Protein AF-A0A7C7SF87-F1 (afdb_monomer_lite)

Secondary structure (DSSP, 8-state):
-HHHHHHHHHHHTT--SSSSPPPP-EEEEETTEEEE-HHHHT---SS---EEEEE--SSSSSPEEEEE-TT--EEE---

pLDDT: mean 72.96, std 9.23, range [52.44, 90.12]

Foldseek 3Di:
DVVVVVVVVCLVVQHAPPQLDFDWDWDPPDPPDTDTCLVPVVSRGSGDFDDKDWDPDVPPPDIWIWTDDSHDIDTDDPD

Radius of gyration: 15.93 Å; chains: 1; bounding box: 48×20×42 Å

Structure (mmCIF, N/CA/C/O backbone):
data_AF-A0A7C7SF87-F1
#
_entry.id   AF-A0A7C7SF87-F1
#
loop_
_atom_site.group_PDB
_atom_site.id
_atom_site.type_symbol
_atom_site.label_atom_id
_atom_site.label_alt_id
_atom_site.label_comp_id
_atom_site.label_asym_id
_atom_site.label_entity_id
_atom_site.label_seq_id
_atom_site.pdbx_PDB_ins_code
_atom_site.Cartn_x
_atom_site.Cartn_y
_atom_site.Cartn_z
_atom_site.occupancy
_atom_site.B_iso_or_equiv
_atom_site.auth_seq_id
_atom_site.auth_comp_id
_atom_site.auth_asym_id
_atom_site.auth_atom_id
_atom_site.pdbx_PDB_model_num
ATOM 1 N N . LEU A 1 1 ? 29.490 5.033 -18.187 1.00 57.00 1 LEU A N 1
ATOM 2 C CA . LEU A 1 1 ? 28.550 5.128 -19.320 1.00 57.00 1 LEU A CA 1
ATOM 3 C C . LEU A 1 1 ? 27.764 3.826 -19.414 1.00 57.00 1 LEU A C 1
ATOM 5 O O . LEU A 1 1 ? 26.662 3.827 -18.907 1.00 57.00 1 LEU A O 1
ATOM 9 N N . GLN A 1 2 ? 28.377 2.696 -19.781 1.00 58.06 2 GLN A N 1
ATOM 10 C CA . GLN A 1 2 ? 27.712 1.376 -19.847 1.00 58.06 2 GLN A CA 1
ATOM 11 C C . GLN A 1 2 ? 26.934 0.955 -18.575 1.00 58.06 2 GLN A C 1
ATOM 13 O O . GLN A 1 2 ? 25.797 0.515 -18.652 1.00 58.06 2 GLN A O 1
ATOM 18 N N . ARG A 1 3 ? 27.497 1.203 -17.383 1.00 57.75 3 ARG A N 1
ATOM 19 C CA . ARG A 1 3 ? 26.855 0.886 -16.091 1.00 57.75 3 ARG A CA 1
ATOM 20 C C . ARG A 1 3 ? 25.598 1.714 -15.777 1.00 57.75 3 ARG A C 1
ATOM 22 O O . ARG A 1 3 ? 24.818 1.341 -14.912 1.00 57.75 3 ARG A O 1
ATOM 29 N N . THR A 1 4 ? 25.456 2.886 -16.392 1.00 63.62 4 THR A N 1
ATOM 30 C CA . THR A 1 4 ? 24.298 3.768 -16.188 1.00 63.62 4 THR A CA 1
ATOM 31 C C . THR A 1 4 ? 23.142 3.328 -17.080 1.00 63.62 4 THR A C 1
ATOM 33 O O . THR A 1 4 ? 22.001 3.337 -16.636 1.00 63.62 4 THR A O 1
ATOM 36 N N . ASP A 1 5 ? 23.456 2.868 -18.291 1.00 74.38 5 ASP A N 1
ATOM 37 C CA . ASP A 1 5 ? 22.475 2.360 -19.250 1.00 74.38 5 ASP A CA 1
ATOM 38 C C . ASP A 1 5 ? 21.853 1.043 -18.758 1.00 74.38 5 ASP A C 1
ATOM 40 O O . ASP A 1 5 ? 20.636 0.903 -18.768 1.00 74.38 5 ASP A O 1
ATOM 44 N N . GLU A 1 6 ? 22.660 0.146 -18.180 1.00 74.19 6 GLU A N 1
ATOM 45 C CA . GLU A 1 6 ? 22.182 -1.099 -17.552 1.00 74.19 6 GLU A CA 1
ATOM 46 C C . GLU A 1 6 ? 21.194 -0.846 -16.400 1.00 74.19 6 GLU A C 1
ATOM 48 O O . GLU A 1 6 ? 20.201 -1.554 -16.254 1.00 74.19 6 GLU A O 1
ATOM 53 N N . ILE A 1 7 ? 21.446 0.176 -15.573 1.00 70.69 7 ILE A N 1
ATOM 54 C CA . ILE A 1 7 ? 20.539 0.542 -14.475 1.00 70.69 7 ILE A CA 1
ATOM 55 C C . ILE A 1 7 ? 19.229 1.105 -15.029 1.00 70.69 7 ILE A C 1
ATOM 57 O O . ILE A 1 7 ? 18.170 0.783 -14.497 1.00 70.69 7 ILE A O 1
ATOM 61 N N . ASN A 1 8 ? 19.288 1.911 -16.091 1.00 74.69 8 ASN A N 1
ATOM 62 C CA . ASN A 1 8 ? 18.096 2.465 -16.730 1.00 74.69 8 ASN A CA 1
ATOM 63 C C . ASN A 1 8 ? 17.253 1.377 -17.411 1.00 74.69 8 ASN A C 1
ATOM 65 O O . ASN A 1 8 ? 16.036 1.389 -17.277 1.00 74.69 8 ASN A O 1
ATOM 69 N N . GLU A 1 9 ? 17.877 0.393 -18.060 1.00 77.38 9 GLU A N 1
ATOM 70 C CA . GLU A 1 9 ? 17.164 -0.754 -18.637 1.00 77.38 9 GLU A CA 1
ATOM 71 C C . GLU A 1 9 ? 16.533 -1.651 -17.561 1.00 77.38 9 GLU A C 1
ATOM 73 O O 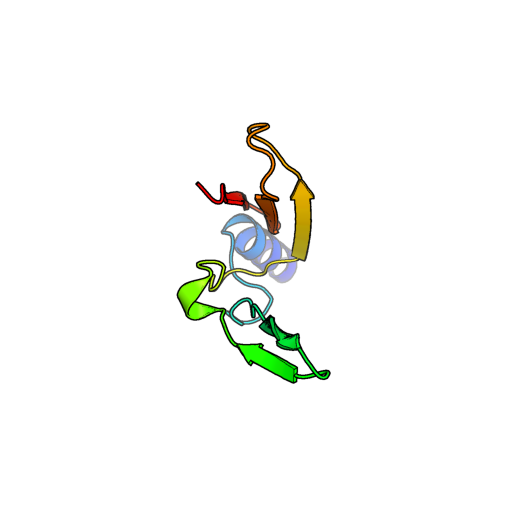. GLU A 1 9 ? 15.395 -2.096 -17.710 1.00 77.38 9 GLU A O 1
ATOM 78 N N . LEU A 1 10 ? 17.237 -1.892 -16.447 1.00 70.94 10 LEU A N 1
ATOM 79 C CA . LEU A 1 10 ? 16.690 -2.641 -15.309 1.00 70.94 10 LEU A CA 1
ATOM 80 C C . LEU A 1 10 ? 15.491 -1.927 -14.694 1.00 70.94 10 LEU A C 1
ATOM 82 O O . LEU A 1 10 ? 14.472 -2.564 -14.422 1.00 70.94 10 LEU A O 1
ATOM 86 N N . LEU A 1 11 ? 15.613 -0.613 -14.516 1.00 69.12 11 LEU A N 1
ATOM 87 C CA . LEU A 1 11 ? 14.519 0.247 -14.109 1.00 69.12 11 LEU A CA 1
ATOM 88 C C . LEU A 1 11 ? 13.349 0.064 -15.084 1.00 69.12 11 LEU A C 1
ATOM 90 O O . LEU A 1 11 ? 12.320 -0.456 -14.668 1.00 69.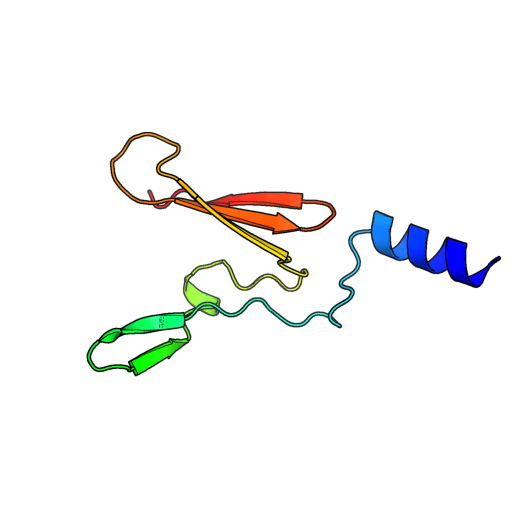12 11 LEU A O 1
ATOM 94 N N . ASP A 1 12 ? 13.521 0.334 -16.378 1.00 71.31 12 ASP A N 1
ATOM 95 C CA . ASP A 1 12 ? 12.434 0.283 -17.369 1.00 71.31 12 ASP A CA 1
ATOM 96 C C . ASP A 1 12 ? 11.792 -1.104 -17.541 1.00 71.31 12 ASP A C 1
ATOM 98 O O . ASP A 1 12 ? 10.621 -1.208 -17.909 1.00 71.31 12 ASP A O 1
ATOM 102 N N . SER A 1 13 ? 12.514 -2.176 -17.209 1.00 71.00 13 SER A N 1
ATOM 103 C CA . SER A 1 13 ? 11.978 -3.544 -17.181 1.00 71.00 13 SER A CA 1
ATOM 104 C C . SER A 1 13 ? 11.079 -3.853 -15.971 1.00 71.00 13 SER A C 1
ATOM 106 O O . SER A 1 13 ? 10.471 -4.923 -15.917 1.00 71.00 13 SER A O 1
ATOM 108 N N . GLY A 1 14 ? 10.985 -2.941 -14.997 1.00 63.81 14 GLY A N 1
ATOM 109 C CA . GLY A 1 14 ? 10.249 -3.138 -13.748 1.00 63.81 14 GLY A CA 1
ATOM 110 C C . GLY A 1 14 ? 10.985 -4.009 -12.725 1.00 63.81 14 GLY A C 1
ATOM 111 O O . GLY A 1 14 ? 10.346 -4.549 -11.819 1.00 63.81 14 GLY A O 1
ATOM 112 N N . ALA A 1 15 ? 12.306 -4.170 -12.855 1.00 66.69 15 ALA A N 1
ATOM 113 C CA . ALA A 1 15 ? 13.095 -4.975 -11.930 1.00 66.69 15 ALA A CA 1
ATOM 114 C C . ALA A 1 15 ? 13.047 -4.393 -10.506 1.00 66.69 15 ALA A C 1
ATOM 116 O O . ALA A 1 15 ? 13.166 -3.183 -10.299 1.00 66.69 15 ALA A O 1
ATOM 117 N N . SER A 1 16 ? 12.897 -5.269 -9.508 1.00 66.06 16 SER A N 1
ATOM 118 C CA . SER A 1 16 ? 12.950 -4.871 -8.099 1.00 66.06 16 SER A CA 1
ATOM 119 C C . SER A 1 16 ? 14.339 -4.335 -7.752 1.00 66.06 16 SER A C 1
ATOM 121 O O . SER A 1 16 ? 15.350 -5.018 -7.930 1.00 66.06 16 SER A O 1
ATOM 123 N N . LEU A 1 17 ? 14.383 -3.123 -7.202 1.00 69.00 17 LEU A N 1
ATOM 124 C CA . LEU A 1 17 ? 15.595 -2.510 -6.664 1.00 69.00 17 LEU A CA 1
ATOM 125 C C . LEU A 1 17 ? 15.768 -2.791 -5.164 1.00 69.00 17 LEU A C 1
ATOM 127 O O . LEU A 1 17 ? 16.817 -2.467 -4.609 1.00 69.00 17 LEU A O 1
ATOM 131 N N . SER A 1 18 ? 14.770 -3.395 -4.511 1.00 64.94 18 SER A N 1
ATOM 132 C CA . SER A 1 18 ? 14.841 -3.860 -3.117 1.00 64.94 18 SER A CA 1
ATOM 133 C C . SER A 1 18 ? 15.334 -5.306 -2.968 1.00 64.94 18 SER A C 1
ATOM 135 O O . SER A 1 18 ? 15.430 -5.814 -1.856 1.00 64.94 18 SER A O 1
ATOM 137 N N . GLY A 1 19 ? 15.672 -5.990 -4.067 1.00 64.31 19 GLY A N 1
ATOM 138 C CA . GLY A 1 19 ? 16.105 -7.390 -4.018 1.00 64.31 19 GLY A CA 1
ATOM 139 C C . GLY A 1 19 ? 14.952 -8.391 -3.884 1.00 64.31 19 GLY A C 1
ATOM 140 O O . GLY A 1 19 ? 15.158 -9.478 -3.349 1.00 64.31 19 GLY A O 1
ATOM 141 N N . HIS A 1 20 ? 13.773 -8.057 -4.419 1.00 64.44 20 HIS A N 1
ATOM 142 C CA . HIS A 1 20 ? 12.518 -8.816 -4.306 1.00 64.44 20 HIS A CA 1
ATOM 143 C C . HIS A 1 20 ? 11.974 -8.889 -2.877 1.00 64.44 20 HIS A C 1
ATOM 145 O O . HIS A 1 20 ? 11.328 -9.872 -2.493 1.00 64.44 20 HIS A O 1
ATOM 151 N N . GLU A 1 21 ? 12.248 -7.866 -2.067 1.00 68.06 21 GLU A N 1
ATOM 152 C CA . GLU A 1 21 ? 11.697 -7.793 -0.725 1.00 68.06 21 GLU A CA 1
ATOM 153 C C . GLU A 1 21 ? 10.183 -7.580 -0.823 1.00 68.06 21 GLU A C 1
ATOM 155 O O . GLU A 1 21 ? 9.699 -6.633 -1.446 1.00 68.06 21 GLU A O 1
ATOM 160 N N . ARG A 1 22 ? 9.415 -8.523 -0.267 1.00 72.38 22 ARG A N 1
ATOM 161 C CA . ARG A 1 22 ? 7.963 -8.503 -0.423 1.00 72.38 22 ARG A CA 1
ATOM 162 C C . ARG A 1 22 ? 7.331 -7.447 0.467 1.00 72.38 22 ARG A C 1
ATOM 164 O O . ARG A 1 22 ? 7.708 -7.272 1.629 1.00 72.38 22 ARG A O 1
ATOM 171 N N . ASN A 1 23 ? 6.304 -6.794 -0.060 1.00 74.50 23 ASN A N 1
ATOM 172 C CA . ASN A 1 23 ? 5.562 -5.795 0.695 1.00 74.50 23 ASN A CA 1
ATOM 173 C C . ASN A 1 23 ? 4.889 -6.426 1.921 1.00 74.50 23 ASN A C 1
ATOM 175 O O . ASN A 1 23 ? 4.213 -7.453 1.837 1.00 74.50 23 ASN A O 1
ATOM 179 N N . CYS A 1 24 ? 5.061 -5.785 3.076 1.00 79.44 24 CYS A N 1
ATOM 180 C CA . CYS A 1 24 ? 4.506 -6.259 4.335 1.00 79.44 24 CYS A CA 1
ATOM 181 C C . CYS A 1 24 ? 3.242 -5.479 4.709 1.00 79.44 24 CYS A C 1
ATOM 183 O O . CYS A 1 24 ? 3.237 -4.250 4.712 1.00 79.44 24 CYS A O 1
ATOM 185 N N . PHE A 1 25 ? 2.182 -6.198 5.072 1.00 79.69 25 PHE A N 1
ATOM 186 C CA . PHE A 1 25 ? 0.923 -5.635 5.543 1.00 79.69 25 PHE A CA 1
ATOM 187 C C . PHE A 1 25 ? 0.664 -6.094 6.975 1.00 79.69 25 PHE A C 1
ATOM 189 O O . PHE A 1 25 ? 0.638 -7.294 7.258 1.00 79.69 25 PHE A O 1
ATOM 196 N N . PHE A 1 26 ? 0.446 -5.141 7.878 1.00 83.50 26 PHE A N 1
ATOM 197 C CA . PHE A 1 26 ? 0.209 -5.415 9.291 1.00 83.50 26 PHE A CA 1
ATOM 198 C C . PHE A 1 26 ? -1.189 -4.967 9.700 1.00 83.50 26 PHE A C 1
ATOM 200 O O . PHE A 1 26 ? -1.538 -3.794 9.581 1.00 83.50 26 PHE A O 1
ATOM 207 N N . LEU A 1 27 ? -1.976 -5.904 10.223 1.00 84.62 27 LEU A N 1
ATOM 208 C CA . LEU A 1 27 ? -3.290 -5.636 10.788 1.00 84.62 27 LEU A CA 1
ATOM 209 C C . LEU A 1 27 ? -3.147 -5.308 12.275 1.00 84.62 27 LEU A C 1
ATOM 211 O O . LEU A 1 27 ? -2.602 -6.102 13.043 1.00 84.62 27 LEU A O 1
ATOM 215 N N . ASN A 1 28 ? -3.654 -4.150 12.692 1.00 85.69 28 ASN A N 1
ATOM 216 C CA . ASN A 1 28 ? -3.74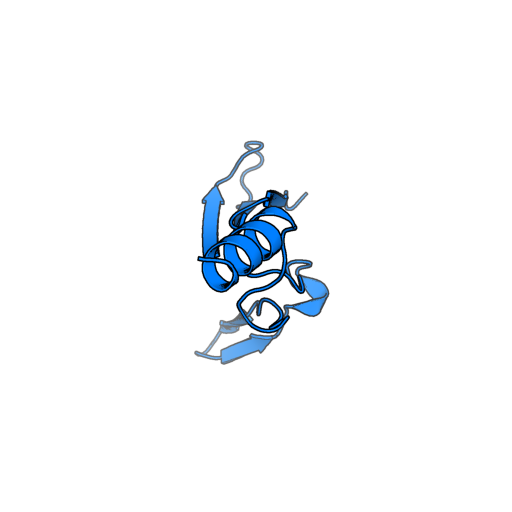5 -3.801 14.106 1.00 85.69 28 ASN A CA 1
ATOM 217 C C . ASN A 1 28 ? -4.826 -4.664 14.777 1.00 85.69 28 ASN A C 1
ATOM 219 O O . ASN A 1 28 ? -6.002 -4.557 14.439 1.00 85.69 28 ASN A O 1
ATOM 223 N N . THR A 1 29 ? -4.433 -5.498 15.741 1.00 89.50 29 THR A N 1
ATOM 224 C CA . THR A 1 29 ? -5.345 -6.390 16.482 1.00 89.50 29 THR A CA 1
ATOM 225 C C . THR A 1 29 ? -5.785 -5.803 17.829 1.00 89.50 29 THR A C 1
ATOM 227 O O . THR A 1 29 ? -6.348 -6.511 18.661 1.00 89.50 29 THR A O 1
ATOM 230 N N . GLY A 1 30 ? -5.487 -4.525 18.082 1.00 86.69 30 GLY A N 1
ATOM 231 C CA . GLY A 1 30 ? -5.744 -3.846 19.350 1.00 86.69 30 GLY A CA 1
ATOM 232 C C . GLY A 1 30 ? -4.641 -4.061 20.392 1.00 86.69 30 GLY A C 1
ATOM 233 O O . GLY A 1 30 ? -3.753 -4.902 20.250 1.00 86.69 30 GLY A O 1
ATOM 234 N N . GLY A 1 31 ? -4.669 -3.250 21.456 1.00 90.12 31 GLY A N 1
ATOM 235 C CA . GLY A 1 31 ? -3.729 -3.37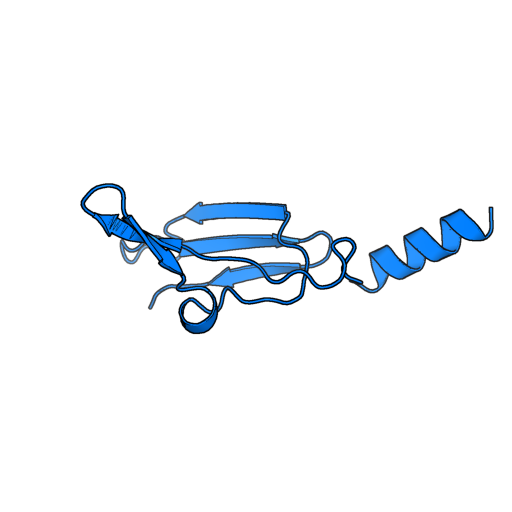0 22.581 1.00 90.12 31 GLY A CA 1
ATOM 236 C C . GLY A 1 31 ? -2.255 -3.154 22.213 1.00 90.12 31 GLY A C 1
ATOM 237 O O . GLY A 1 31 ? -1.379 -3.720 22.863 1.00 90.12 31 GLY A O 1
ATOM 238 N N . GLY A 1 32 ? -1.980 -2.389 21.149 1.00 89.12 32 GLY A N 1
ATOM 239 C CA . GLY A 1 32 ? -0.624 -2.151 20.641 1.00 89.12 32 GLY A CA 1
ATOM 240 C C . GLY A 1 32 ? -0.009 -3.341 19.898 1.00 89.12 32 GLY A C 1
ATOM 241 O O . GLY A 1 32 ? 1.202 -3.366 19.690 1.00 89.12 32 GLY A O 1
ATOM 242 N N . ARG A 1 33 ? -0.816 -4.340 19.520 1.00 86.75 33 ARG A N 1
ATOM 243 C CA . ARG A 1 33 ? -0.366 -5.540 18.808 1.00 86.75 33 ARG A CA 1
ATOM 244 C C . ARG A 1 33 ? -0.712 -5.468 17.327 1.00 86.75 33 ARG A C 1
ATOM 246 O O . ARG A 1 33 ? -1.769 -4.972 16.943 1.00 86.75 33 ARG A O 1
ATOM 253 N N . PHE A 1 34 ? 0.177 -6.031 16.520 1.00 88.50 34 PHE A N 1
ATOM 254 C CA . PHE A 1 34 ? 0.036 -6.116 15.076 1.00 88.50 34 PHE A CA 1
ATOM 255 C C . PHE A 1 34 ? 0.264 -7.556 14.625 1.00 88.50 34 PHE A C 1
ATOM 257 O O . PHE A 1 34 ? 1.205 -8.209 15.080 1.00 88.50 34 PHE A O 1
ATOM 264 N N . ALA A 1 35 ? -0.591 -8.044 13.733 1.00 86.38 35 ALA A N 1
ATOM 265 C CA . ALA A 1 35 ? -0.444 -9.336 13.079 1.00 86.38 35 ALA A CA 1
ATOM 266 C C . ALA A 1 35 ? -0.031 -9.127 11.621 1.00 86.38 35 ALA A C 1
ATOM 268 O O . ALA A 1 35 ? -0.553 -8.238 10.948 1.00 86.38 35 ALA A O 1
ATOM 269 N N . SER A 1 36 ? 0.892 -9.950 11.123 1.00 86.81 36 SER A N 1
ATOM 270 C CA . SER A 1 36 ? 1.177 -9.978 9.689 1.00 86.81 36 SER A CA 1
ATOM 271 C C . SER A 1 36 ? -0.038 -10.533 8.949 1.00 86.81 36 SER A C 1
ATOM 273 O O . SER A 1 36 ? -0.526 -11.616 9.273 1.00 86.81 36 SER A O 1
ATOM 275 N N . ALA A 1 37 ? -0.518 -9.779 7.968 1.00 82.69 37 ALA A N 1
ATOM 276 C CA . ALA A 1 37 ? -1.611 -10.157 7.084 1.00 82.69 37 ALA A CA 1
ATOM 277 C C . ALA A 1 37 ? -1.220 -10.010 5.603 1.00 82.69 37 ALA A C 1
ATOM 279 O O . ALA A 1 37 ? -2.096 -10.051 4.747 1.00 82.69 37 ALA A O 1
ATOM 280 N N . SER A 1 38 ? 0.078 -9.875 5.288 1.00 81.00 38 SER A N 1
ATOM 281 C CA . SER A 1 38 ? 0.591 -9.666 3.922 1.00 81.00 38 SER A CA 1
ATOM 282 C C . SER A 1 38 ? 0.034 -10.680 2.922 1.00 81.00 38 SER A C 1
ATOM 284 O O . SER A 1 38 ? -0.553 -10.292 1.916 1.00 81.00 38 SER A O 1
ATOM 286 N N . ALA A 1 39 ? 0.144 -11.977 3.232 1.00 77.38 39 ALA A N 1
ATOM 287 C CA . ALA A 1 39 ? -0.276 -13.053 2.331 1.00 77.38 39 ALA A CA 1
ATOM 288 C C . ALA A 1 39 ? -1.784 -13.028 2.020 1.00 77.38 39 ALA A C 1
ATOM 290 O O . ALA A 1 39 ? -2.202 -13.422 0.935 1.00 77.38 39 ALA A O 1
ATOM 291 N N . THR A 1 40 ? -2.600 -12.555 2.963 1.00 77.12 40 THR A N 1
ATOM 292 C CA . THR A 1 40 ? -4.066 -12.565 2.853 1.00 77.12 40 THR A CA 1
ATOM 293 C C . THR A 1 40 ? -4.620 -11.226 2.364 1.00 77.12 40 THR A C 1
ATOM 295 O O . THR A 1 40 ? -5.694 -11.187 1.775 1.00 77.12 40 THR A O 1
ATOM 298 N N . SER A 1 41 ? -3.886 -10.126 2.556 1.00 74.44 41 SER A N 1
ATOM 299 C CA . SER A 1 41 ? -4.295 -8.788 2.113 1.00 74.44 41 SER A CA 1
ATOM 300 C C . SER A 1 41 ? -4.190 -8.605 0.601 1.00 74.44 41 SER A C 1
ATOM 302 O O . SER A 1 41 ? -4.663 -7.601 0.081 1.00 74.44 41 SER A O 1
ATOM 304 N N . GLY A 1 42 ? -3.525 -9.539 -0.092 1.00 71.75 42 GLY A N 1
ATOM 305 C CA . GLY A 1 42 ? -3.162 -9.4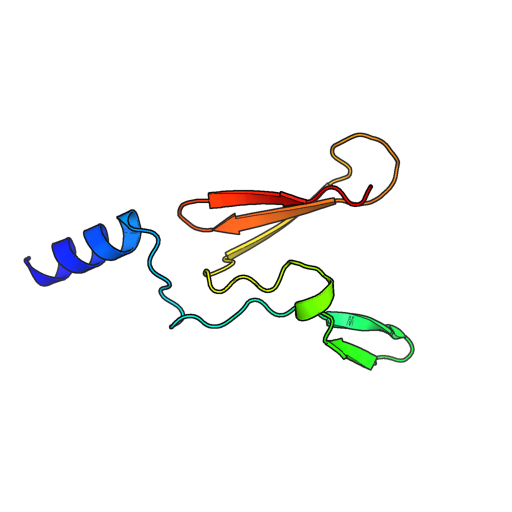59 -1.506 1.00 71.75 42 GLY A CA 1
ATOM 306 C C . GLY A 1 42 ? -2.353 -8.212 -1.866 1.00 71.75 42 GLY A C 1
ATOM 307 O O . GLY A 1 42 ? -2.351 -7.802 -3.023 1.00 71.75 42 GLY A O 1
ATOM 308 N N . PHE A 1 43 ? -1.660 -7.638 -0.878 1.00 69.62 43 PHE A N 1
ATOM 309 C CA . PHE A 1 43 ? -0.588 -6.668 -1.075 1.00 69.62 43 PHE A CA 1
ATOM 310 C C . PHE A 1 43 ? 0.806 -7.316 -1.025 1.00 69.62 43 PHE A C 1
ATOM 312 O O . PHE A 1 43 ? 1.786 -6.591 -1.138 1.00 69.62 43 PHE A O 1
ATOM 319 N N . ASP A 1 44 ? 0.916 -8.649 -0.912 1.00 71.69 44 ASP A N 1
ATOM 320 C CA . ASP A 1 44 ? 2.177 -9.425 -0.920 1.00 71.69 44 ASP A CA 1
ATOM 321 C C . ASP A 1 44 ? 2.807 -9.513 -2.324 1.00 71.69 44 ASP A C 1
ATOM 323 O O . ASP A 1 44 ? 2.950 -10.584 -2.913 1.00 71.69 44 ASP A O 1
ATOM 327 N N . PHE A 1 45 ? 3.138 -8.360 -2.902 1.00 71.25 45 PHE A N 1
ATOM 328 C CA . PHE A 1 45 ? 3.848 -8.281 -4.177 1.00 71.25 45 PHE A CA 1
ATOM 329 C C . PHE A 1 45 ? 5.361 -8.359 -3.956 1.00 71.25 45 PHE A C 1
ATOM 331 O O . PHE A 1 45 ? 5.879 -7.764 -3.012 1.00 71.25 45 PHE A O 1
ATOM 338 N N . SER A 1 46 ? 6.060 -9.030 -4.876 1.00 69.25 46 SER A N 1
ATOM 339 C CA . SER A 1 46 ? 7.530 -9.076 -4.970 1.00 69.25 46 SER A CA 1
ATOM 340 C C . SER A 1 46 ? 8.165 -7.781 -5.476 1.00 69.25 46 SER A C 1
ATOM 342 O O . SER A 1 46 ? 9.387 -7.673 -5.528 1.00 69.25 46 SER A O 1
ATOM 344 N N . ASP A 1 47 ? 7.336 -6.832 -5.901 1.00 68.75 47 ASP A N 1
ATOM 345 C CA . ASP A 1 47 ? 7.774 -5.592 -6.524 1.00 68.75 47 ASP A CA 1
ATOM 346 C C . ASP A 1 47 ? 7.836 -4.487 -5.466 1.00 68.75 47 ASP A C 1
ATOM 348 O O . ASP A 1 47 ? 6.975 -4.434 -4.583 1.00 68.75 47 ASP A O 1
ATOM 352 N N . ASP A 1 48 ? 8.744 -3.530 -5.638 1.00 68.00 48 ASP A N 1
ATOM 353 C CA . ASP A 1 48 ? 8.991 -2.434 -4.692 1.00 68.00 48 ASP A CA 1
ATOM 354 C C . ASP A 1 48 ? 7.760 -1.524 -4.527 1.00 68.00 48 ASP A C 1
ATOM 356 O O . ASP A 1 48 ? 7.435 -0.733 -5.412 1.00 68.00 48 ASP A O 1
ATOM 360 N N . ALA A 1 49 ? 6.989 -1.606 -3.439 1.00 69.56 49 ALA A N 1
ATOM 361 C CA . ALA A 1 49 ? 5.996 -0.558 -3.172 1.00 69.56 49 ALA A CA 1
ATOM 362 C C . ALA A 1 49 ? 6.712 0.676 -2.627 1.00 69.56 49 ALA A C 1
ATOM 364 O O . ALA A 1 49 ? 7.506 0.573 -1.696 1.00 69.56 49 ALA A O 1
ATOM 365 N N . ARG A 1 50 ? 6.436 1.849 -3.207 1.00 73.69 50 ARG A N 1
ATOM 366 C CA . ARG A 1 50 ? 7.098 3.103 -2.804 1.00 73.69 50 ARG A CA 1
ATOM 367 C C . ARG A 1 50 ? 6.158 4.104 -2.159 1.00 73.69 50 ARG A C 1
ATOM 369 O O . ARG A 1 50 ? 6.597 4.903 -1.337 1.00 73.69 50 ARG A O 1
ATOM 376 N N . ALA A 1 51 ? 4.877 4.038 -2.500 1.00 73.25 51 ALA A N 1
ATOM 377 C CA . ALA A 1 51 ? 3.848 4.845 -1.873 1.00 73.25 51 ALA A CA 1
ATOM 378 C C . ALA A 1 51 ? 2.544 4.056 -1.743 1.00 73.25 51 ALA A C 1
ATOM 380 O O . ALA A 1 51 ? 2.238 3.179 -2.555 1.00 73.25 51 ALA A O 1
ATOM 381 N N . VAL A 1 52 ? 1.778 4.405 -0.712 1.00 77.50 52 VAL A N 1
ATOM 382 C CA . VAL A 1 52 ? 0.405 3.950 -0.508 1.00 77.50 52 VAL A CA 1
ATOM 383 C C . VAL A 1 52 ? -0.478 5.167 -0.246 1.00 77.50 52 VAL A C 1
ATOM 385 O O . VAL A 1 52 ? -0.100 6.063 0.511 1.00 77.50 52 VAL A O 1
ATOM 388 N N . ALA A 1 53 ? -1.646 5.203 -0.874 1.00 80.75 53 ALA A N 1
ATOM 389 C CA . ALA A 1 53 ? -2.694 6.185 -0.641 1.00 80.75 53 ALA A CA 1
ATOM 390 C C . ALA A 1 53 ? -3.999 5.466 -0.283 1.00 80.75 53 ALA A C 1
ATOM 392 O O . ALA A 1 53 ? -4.206 4.310 -0.651 1.00 80.75 53 ALA A O 1
ATOM 393 N N . ARG A 1 54 ? -4.861 6.157 0.466 1.00 79.44 54 ARG A N 1
ATOM 394 C CA . ARG A 1 54 ? -6.189 5.674 0.861 1.00 79.44 54 ARG A CA 1
ATOM 395 C C . ARG A 1 54 ? -7.247 6.602 0.285 1.00 79.44 54 ARG A C 1
ATOM 397 O O . ARG A 1 54 ? -7.116 7.813 0.465 1.00 79.44 54 ARG A O 1
ATOM 404 N N . SER A 1 55 ? -8.255 6.047 -0.373 1.00 79.44 55 SER A N 1
ATOM 405 C CA . SER A 1 55 ? -9.413 6.773 -0.907 1.00 79.44 55 SER A CA 1
ATOM 406 C C . SER A 1 55 ? -10.593 5.815 -0.980 1.00 79.44 55 SER A C 1
ATOM 408 O O . SER A 1 55 ? -10.365 4.658 -1.272 1.00 79.44 55 SER A O 1
ATOM 410 N N . ASP A 1 56 ? -11.810 6.285 -0.741 1.00 80.56 56 ASP A N 1
ATOM 411 C CA . ASP A 1 56 ? -13.042 5.587 -1.141 1.00 80.56 56 ASP A CA 1
ATOM 412 C C . ASP A 1 56 ? -13.280 5.962 -2.612 1.00 80.56 56 ASP A C 1
ATOM 414 O O . ASP A 1 56 ? -13.579 7.123 -2.912 1.00 80.56 56 ASP A O 1
ATOM 418 N N . TRP A 1 57 ? -12.912 5.078 -3.540 1.00 78.12 57 TRP A N 1
ATOM 419 C CA . TRP A 1 57 ? -12.840 5.393 -4.970 1.00 78.12 57 TRP A CA 1
ATOM 420 C C . TRP A 1 57 ? -14.155 5.120 -5.698 1.00 78.12 57 TRP A C 1
ATOM 422 O O . TRP A 1 57 ? -14.494 5.857 -6.628 1.00 78.12 57 TRP A O 1
ATOM 432 N N . ASP A 1 58 ? -14.883 4.078 -5.305 1.00 82.81 58 ASP A N 1
ATOM 433 C CA . ASP A 1 58 ? -16.158 3.699 -5.916 1.00 82.81 58 ASP A CA 1
ATOM 434 C C . ASP A 1 58 ? -17.382 4.292 -5.187 1.00 82.81 58 ASP A C 1
ATOM 436 O O . ASP A 1 58 ? -18.496 4.243 -5.721 1.00 82.81 58 ASP A O 1
ATOM 440 N N . HIS A 1 59 ? -17.148 4.980 -4.063 1.00 82.62 59 HIS A N 1
ATOM 441 C CA . HIS A 1 59 ? -18.138 5.659 -3.229 1.00 82.62 59 HIS A CA 1
ATOM 442 C C . HIS A 1 59 ? -19.102 4.703 -2.514 1.00 82.62 59 HIS A C 1
ATOM 444 O O . HIS A 1 59 ? -20.273 5.055 -2.299 1.00 82.62 59 HIS A O 1
ATOM 450 N N . ASP A 1 60 ? -18.645 3.510 -2.144 1.00 83.31 60 ASP A N 1
ATOM 451 C CA . ASP A 1 60 ? -19.440 2.550 -1.380 1.00 83.31 60 ASP A CA 1
ATOM 452 C C . ASP A 1 60 ? -19.366 2.766 0.147 1.00 83.31 60 ASP A C 1
ATOM 454 O O . ASP A 1 60 ? -20.239 2.300 0.890 1.00 83.31 60 ASP A O 1
ATOM 458 N N . GLY A 1 61 ? -18.413 3.588 0.600 1.00 81.38 61 GLY A N 1
ATOM 459 C CA . GLY A 1 61 ? -18.203 3.956 1.998 1.00 81.38 61 GLY A CA 1
ATOM 460 C C . GLY A 1 61 ? -17.099 3.170 2.707 1.00 81.38 61 GLY A C 1
ATOM 461 O O . GLY A 1 61 ? -16.789 3.503 3.861 1.00 81.38 61 GLY A O 1
ATOM 462 N N . ASP A 1 62 ? -16.477 2.199 2.040 1.00 80.44 62 ASP A N 1
ATOM 463 C CA . ASP A 1 62 ? -15.318 1.468 2.528 1.00 80.44 62 ASP A CA 1
ATOM 464 C C . ASP A 1 62 ? -14.011 2.034 1.918 1.00 80.44 62 ASP A C 1
ATOM 466 O O . ASP A 1 62 ? -13.958 2.586 0.824 1.00 80.44 62 ASP A O 1
ATOM 470 N N . LEU A 1 63 ? -12.913 2.018 2.688 1.00 75.12 63 LEU A N 1
ATOM 471 C CA . LEU A 1 63 ? -11.652 2.653 2.267 1.00 75.12 63 LEU A CA 1
ATOM 472 C C . LEU A 1 63 ? -10.818 1.739 1.362 1.00 75.12 63 LEU A C 1
ATOM 474 O O . LEU A 1 63 ? -10.260 0.744 1.837 1.00 75.12 63 LEU A O 1
ATOM 478 N N . ASP A 1 64 ? -10.558 2.187 0.135 1.00 78.69 64 ASP A N 1
ATOM 479 C CA . ASP A 1 64 ? -9.656 1.513 -0.797 1.00 78.69 64 ASP A CA 1
ATOM 480 C C . ASP A 1 64 ? -8.191 1.884 -0.591 1.00 78.69 64 ASP A C 1
ATOM 482 O O . ASP A 1 64 ? -7.814 2.923 -0.025 1.00 78.69 64 ASP A O 1
ATOM 486 N N . LEU A 1 65 ? -7.330 1.006 -1.105 1.00 74.56 65 LEU A N 1
ATOM 487 C CA . LEU A 1 65 ? -5.885 1.156 -1.059 1.00 74.56 65 LEU A CA 1
ATOM 488 C C . LEU A 1 65 ? -5.312 1.232 -2.471 1.00 74.56 65 LEU A C 1
ATOM 490 O O . LEU A 1 65 ? -5.422 0.308 -3.279 1.00 74.56 65 LEU A O 1
ATOM 494 N N . ILE A 1 66 ? -4.617 2.335 -2.727 1.00 73.81 66 ILE A N 1
ATOM 495 C CA . ILE A 1 66 ? -3.888 2.581 -3.965 1.00 73.81 66 ILE A CA 1
ATOM 496 C C . ILE A 1 66 ? -2.406 2.448 -3.652 1.00 73.81 66 ILE A C 1
ATOM 498 O O . ILE A 1 66 ? -1.898 3.090 -2.731 1.00 73.81 66 ILE A O 1
ATOM 502 N N . ARG A 1 67 ? -1.697 1.625 -4.422 1.00 67.25 67 ARG A N 1
ATOM 503 C CA . ARG A 1 67 ? -0.250 1.441 -4.282 1.00 67.25 67 ARG A CA 1
ATOM 504 C C . ARG A 1 67 ? 0.451 1.856 -5.560 1.00 67.25 67 ARG A C 1
ATOM 506 O O . ARG A 1 67 ? 0.081 1.405 -6.644 1.00 67.25 67 ARG A O 1
ATOM 513 N N . ASP A 1 68 ? 1.501 2.647 -5.392 1.00 64.50 68 ASP A N 1
ATOM 514 C CA . ASP A 1 68 ? 2.364 3.081 -6.480 1.00 64.50 68 ASP A CA 1
ATOM 515 C C . ASP A 1 68 ? 3.717 2.353 -6.451 1.00 64.50 68 ASP A C 1
ATOM 517 O O . ASP A 1 68 ? 4.293 2.051 -5.391 1.00 64.50 68 ASP A O 1
ATOM 521 N N . ASN A 1 69 ? 4.210 2.058 -7.645 1.00 61.94 69 ASN A N 1
ATOM 522 C CA . ASN A 1 69 ? 5.570 1.626 -7.932 1.00 61.94 69 ASN A CA 1
ATOM 523 C C . ASN A 1 69 ? 6.002 2.328 -9.226 1.00 61.94 69 ASN A C 1
ATOM 525 O O . ASN A 1 69 ? 5.158 2.604 -10.071 1.00 61.94 69 ASN A O 1
ATOM 529 N N . LEU A 1 70 ? 7.310 2.530 -9.407 1.00 56.94 70 LEU A N 1
ATOM 530 C CA . LEU A 1 70 ? 7.954 3.230 -10.528 1.00 56.94 70 LEU A CA 1
ATOM 531 C C . LEU A 1 70 ? 7.360 2.944 -11.922 1.00 56.94 70 LEU A C 1
ATOM 533 O O . LEU A 1 70 ? 7.437 3.811 -12.784 1.00 56.94 70 LEU A O 1
ATOM 537 N N . TYR A 1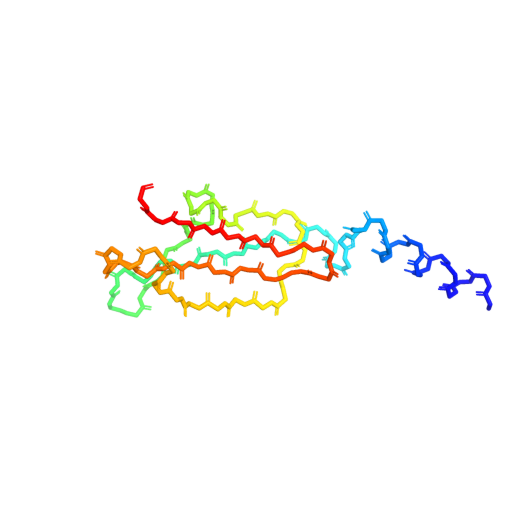 71 ? 6.766 1.766 -12.135 1.00 52.44 71 TYR A N 1
ATOM 538 C CA . TYR A 1 71 ? 6.210 1.334 -13.421 1.00 52.44 71 TYR A CA 1
ATOM 539 C C . TYR A 1 71 ? 4.749 0.868 -13.368 1.00 52.44 71 TYR A C 1
ATOM 541 O O . TYR A 1 71 ? 4.196 0.481 -14.398 1.00 52.44 71 TYR A O 1
ATOM 549 N N . ARG A 1 72 ? 4.104 0.851 -12.190 1.00 55.28 72 ARG A N 1
ATOM 550 C CA . ARG A 1 72 ? 2.757 0.278 -12.042 1.00 55.28 72 ARG A CA 1
ATOM 551 C C . ARG A 1 72 ? 1.987 0.850 -10.855 1.00 55.28 72 ARG A C 1
ATOM 553 O O . ARG A 1 72 ? 2.291 0.540 -9.703 1.00 55.28 72 ARG A O 1
ATOM 560 N N . LEU A 1 73 ? 0.901 1.550 -11.171 1.00 52.72 73 LEU A N 1
ATOM 561 C CA . LEU A 1 73 ? -0.154 1.899 -10.226 1.00 52.72 73 LEU A CA 1
ATOM 562 C C . LEU A 1 73 ? -1.144 0.732 -10.130 1.00 52.72 73 LEU A C 1
ATOM 564 O O . LEU A 1 73 ? -1.629 0.241 -11.150 1.00 52.72 73 LEU A O 1
ATOM 568 N N . THR A 1 74 ? -1.414 0.247 -8.920 1.00 64.44 74 THR A N 1
ATOM 569 C CA . THR A 1 74 ? -2.401 -0.820 -8.684 1.00 64.44 74 THR A CA 1
ATOM 570 C C . THR A 1 74 ? -3.475 -0.321 -7.731 1.00 64.44 74 THR A C 1
ATOM 572 O O . THR A 1 74 ? -3.161 0.184 -6.651 1.00 64.44 74 THR A O 1
ATOM 575 N N . PHE A 1 75 ? -4.727 -0.492 -8.143 1.00 63.16 75 PHE A N 1
ATOM 576 C CA . PHE A 1 75 ? -5.917 -0.194 -7.357 1.00 63.16 75 PHE A CA 1
ATOM 577 C C . PHE A 1 75 ? -6.464 -1.496 -6.788 1.00 63.16 75 PHE A C 1
ATOM 579 O O . PHE A 1 75 ? -6.528 -2.500 -7.505 1.00 63.16 75 PHE A O 1
ATOM 586 N N . ARG A 1 76 ? -6.838 -1.482 -5.511 1.00 65.62 76 ARG A N 1
ATOM 587 C CA . ARG A 1 76 ? -7.577 -2.576 -4.900 1.00 65.62 76 ARG A CA 1
ATOM 588 C C . ARG A 1 76 ? -8.825 -2.015 -4.240 1.00 65.62 76 ARG A C 1
ATOM 590 O O . ARG A 1 76 ? -8.716 -1.361 -3.207 1.00 65.62 76 ARG A O 1
ATOM 597 N N . ASP A 1 77 ? -9.942 -2.323 -4.875 1.00 66.81 77 ASP A N 1
ATOM 598 C CA . ASP A 1 77 ? -11.281 -2.205 -4.323 1.00 66.81 77 ASP A CA 1
ATOM 599 C C . ASP A 1 77 ? -11.475 -3.280 -3.243 1.00 66.81 77 ASP A C 1
ATOM 601 O O . ASP A 1 77 ? -10.887 -4.373 -3.322 1.00 66.81 77 ASP A O 1
ATOM 605 N N . ASN A 1 78 ? -12.207 -2.939 -2.196 1.00 62.66 78 ASN A N 1
ATOM 606 C CA . ASN A 1 78 ? -12.447 -3.808 -1.059 1.00 62.66 78 ASN A CA 1
ATOM 607 C C . ASN A 1 78 ? -13.798 -4.564 -1.120 1.00 62.66 78 ASN A C 1
ATOM 609 O O . ASN A 1 78 ? -14.032 -5.388 -0.229 1.00 62.66 78 ASN A O 1
ATOM 613 N N . THR A 1 79 ? -14.592 -4.372 -2.185 1.00 60.62 79 THR A N 1
ATOM 614 C CA . THR A 1 79 ? -15.841 -5.112 -2.472 1.00 60.62 79 THR A CA 1
ATOM 615 C C . THR A 1 79 ? -15.681 -6.543 -2.996 1.00 60.62 79 THR A C 1
ATOM 617 O O . THR A 1 79 ? -14.657 -6.895 -3.635 1.00 60.62 79 THR A O 1
#

Sequence (79 aa):
LQRTDEINELLDSGASLSGHERNCFFLNTGGGRFASASATSGFDFSDDARAVARSDWDHDGDLDLIRDNLYRLTFRDNT